Protein AF-A0AAE5QUF0-F1 (afdb_monomer)

Organism: Staphylococcus epidermidis (NCBI:txid1282)

Structure (mmCIF, N/CA/C/O backbone):
data_AF-A0AAE5QUF0-F1
#
_entry.id   AF-A0AAE5QUF0-F1
#
loop_
_atom_site.group_PDB
_atom_site.id
_atom_site.type_symbol
_atom_site.label_atom_id
_atom_site.label_alt_id
_atom_site.label_comp_id
_atom_site.label_asym_id
_atom_site.label_entity_id
_atom_site.label_seq_id
_atom_site.pdbx_PDB_ins_code
_atom_site.Cartn_x
_atom_site.Cartn_y
_atom_site.Cartn_z
_atom_site.occupancy
_atom_site.B_iso_or_equiv
_atom_site.auth_seq_id
_atom_site.auth_comp_id
_atom_site.auth_asym_id
_atom_site.auth_atom_id
_atom_site.pdbx_PDB_model_num
ATOM 1 N N . MET A 1 1 ? 39.785 -29.778 -25.910 1.00 54.22 1 MET A N 1
ATOM 2 C CA . MET A 1 1 ? 39.916 -29.155 -24.568 1.00 54.22 1 MET A CA 1
ATOM 3 C C . MET A 1 1 ? 40.264 -30.243 -23.565 1.00 54.22 1 MET A C 1
ATOM 5 O O . MET A 1 1 ? 39.562 -31.240 -23.523 1.00 54.22 1 MET A O 1
ATOM 9 N N . LYS A 1 2 ? 41.392 -30.119 -22.853 1.00 51.53 2 LYS A N 1
ATOM 10 C CA . LYS A 1 2 ? 41.956 -31.208 -22.032 1.00 51.53 2 LYS A CA 1
ATOM 11 C C . LYS A 1 2 ? 41.036 -31.541 -20.835 1.00 51.53 2 LYS A C 1
ATOM 13 O O . LYS A 1 2 ? 40.589 -30.598 -20.178 1.00 51.53 2 LYS A O 1
ATOM 18 N N . PRO A 1 3 ? 40.807 -32.832 -20.515 1.00 58.53 3 PRO A N 1
ATOM 19 C CA . PRO A 1 3 ? 39.867 -33.284 -19.473 1.00 58.53 3 PRO A CA 1
ATOM 20 C C . PRO A 1 3 ? 40.170 -32.704 -18.081 1.00 58.53 3 PRO A C 1
ATOM 22 O O . PRO A 1 3 ? 39.267 -32.499 -17.276 1.00 58.53 3 PRO A O 1
ATOM 25 N N . PHE A 1 4 ? 41.424 -32.316 -17.838 1.00 55.69 4 PHE A N 1
ATOM 26 C CA . PHE A 1 4 ? 41.866 -31.650 -16.612 1.00 55.69 4 PHE A CA 1
ATOM 27 C C . PHE A 1 4 ? 41.172 -30.309 -16.316 1.00 55.69 4 PHE A C 1
ATOM 29 O O . PHE A 1 4 ? 40.934 -30.006 -15.151 1.00 55.69 4 PHE A O 1
ATOM 36 N N . LYS A 1 5 ? 40.800 -29.510 -17.330 1.00 53.28 5 LYS A N 1
ATOM 37 C CA . LYS A 1 5 ? 40.071 -28.246 -17.090 1.00 53.28 5 LYS A CA 1
ATOM 38 C C . LYS A 1 5 ? 38.636 -28.490 -16.616 1.00 53.28 5 LYS A C 1
ATOM 40 O O . LYS A 1 5 ? 38.121 -27.700 -15.836 1.00 53.28 5 LYS A O 1
ATOM 45 N N . LEU A 1 6 ? 38.011 -29.580 -17.063 1.00 57.19 6 LEU A N 1
ATOM 46 C CA . LEU A 1 6 ? 36.638 -29.919 -16.692 1.00 57.19 6 LEU A CA 1
ATOM 47 C C . LEU A 1 6 ? 36.567 -30.430 -15.247 1.00 57.19 6 LEU A C 1
ATOM 49 O O . LEU A 1 6 ? 35.703 -29.995 -14.495 1.00 57.19 6 LEU A O 1
ATOM 53 N N . ILE A 1 7 ? 37.542 -31.256 -14.847 1.00 68.50 7 ILE A N 1
ATOM 54 C CA . ILE A 1 7 ? 37.673 -31.775 -13.476 1.00 68.50 7 ILE A CA 1
ATOM 55 C C . ILE A 1 7 ? 37.927 -30.637 -12.475 1.00 68.50 7 ILE A C 1
ATOM 57 O O . ILE A 1 7 ? 37.362 -30.626 -11.383 1.00 68.50 7 ILE A O 1
ATOM 61 N N . PHE A 1 8 ? 38.731 -29.641 -12.857 1.00 68.38 8 PHE A N 1
ATOM 62 C CA . PHE A 1 8 ? 39.012 -28.490 -11.998 1.00 68.38 8 PHE A CA 1
ATOM 63 C C . PHE A 1 8 ? 37.778 -27.592 -11.802 1.00 68.38 8 PHE A C 1
ATOM 65 O O . PHE A 1 8 ? 37.503 -27.156 -10.688 1.00 68.38 8 PHE A O 1
ATOM 72 N N . ILE A 1 9 ? 36.987 -27.370 -12.859 1.00 68.00 9 ILE A N 1
ATOM 73 C CA . ILE A 1 9 ? 35.736 -26.597 -12.781 1.00 68.00 9 ILE A CA 1
ATOM 74 C C . ILE A 1 9 ? 34.682 -27.343 -11.951 1.00 68.00 9 ILE A C 1
ATOM 76 O O . ILE A 1 9 ? 34.004 -26.721 -11.135 1.00 68.00 9 ILE A O 1
ATOM 80 N N . SER A 1 10 ? 34.567 -28.669 -12.098 1.00 65.81 10 SER A N 1
ATOM 81 C CA . SER A 1 10 ? 33.643 -29.466 -11.283 1.00 65.81 10 SER A CA 1
ATOM 82 C C . SER A 1 10 ? 34.054 -29.505 -9.812 1.00 65.81 10 SER A C 1
ATOM 84 O O . SER A 1 10 ? 33.197 -29.385 -8.944 1.00 65.81 10 SER A O 1
ATOM 86 N N . ALA A 1 11 ? 35.354 -29.603 -9.514 1.00 67.69 11 ALA A N 1
ATOM 87 C CA . ALA A 1 11 ? 35.854 -29.571 -8.140 1.00 67.69 11 ALA A CA 1
ATOM 88 C C . ALA A 1 11 ? 35.638 -28.197 -7.483 1.00 67.69 11 ALA A C 1
ATOM 90 O O . ALA A 1 11 ? 35.260 -28.134 -6.317 1.00 67.69 11 ALA A O 1
ATOM 91 N N . LEU A 1 12 ? 35.797 -27.103 -8.239 1.00 66.06 12 LEU A N 1
ATOM 92 C CA . LEU A 1 12 ? 35.519 -25.747 -7.761 1.00 66.06 12 LEU A CA 1
ATOM 93 C C . LEU A 1 12 ? 34.017 -25.524 -7.509 1.00 66.06 12 LEU A C 1
ATOM 95 O O . LEU A 1 12 ? 33.652 -24.963 -6.483 1.00 66.06 12 LEU A O 1
ATOM 99 N N . MET A 1 13 ? 33.143 -26.018 -8.394 1.00 59.47 13 MET A N 1
ATOM 100 C CA . MET A 1 13 ? 31.684 -26.017 -8.197 1.00 59.47 13 MET A CA 1
ATOM 101 C C . MET A 1 13 ? 31.269 -26.816 -6.957 1.00 59.47 13 MET A C 1
ATOM 103 O O . MET A 1 13 ? 30.450 -26.342 -6.175 1.0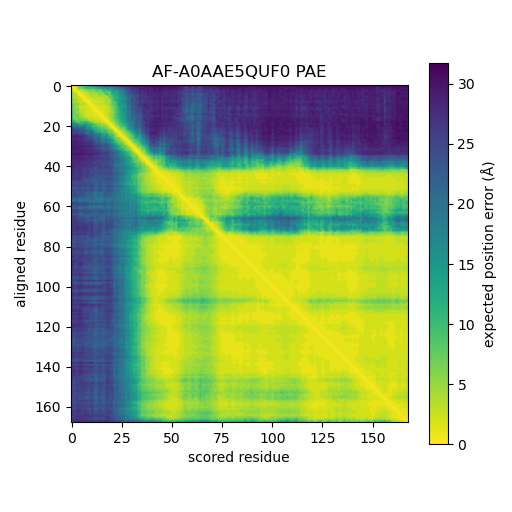0 59.47 13 MET A O 1
ATOM 107 N N . ILE A 1 14 ? 31.849 -28.001 -6.748 1.00 65.75 14 ILE A N 1
ATOM 108 C CA . ILE A 1 14 ? 31.565 -28.841 -5.576 1.00 65.75 14 ILE A CA 1
ATOM 109 C C . ILE A 1 14 ? 32.066 -28.165 -4.296 1.00 65.75 14 ILE A C 1
ATOM 111 O O . ILE A 1 14 ? 31.331 -28.136 -3.319 1.00 65.75 14 ILE A O 1
ATOM 115 N N . LEU A 1 15 ? 33.248 -27.540 -4.312 1.00 58.06 15 LEU A N 1
ATOM 116 C CA . LEU A 1 15 ? 33.778 -26.790 -3.168 1.00 58.06 15 LEU A CA 1
ATOM 117 C C . LEU A 1 15 ? 32.901 -25.575 -2.808 1.00 58.06 15 LEU A C 1
ATOM 119 O O . LEU A 1 15 ? 32.721 -25.272 -1.629 1.00 58.06 15 LEU A O 1
ATOM 123 N N . ILE A 1 16 ? 32.324 -24.900 -3.810 1.00 58.62 16 ILE A N 1
ATOM 124 C CA . ILE A 1 16 ? 31.334 -23.831 -3.605 1.00 58.62 16 ILE A CA 1
ATOM 125 C C . ILE A 1 16 ? 30.032 -24.412 -3.034 1.00 58.62 16 ILE A C 1
ATOM 127 O O . ILE A 1 16 ? 29.457 -23.813 -2.135 1.00 58.62 16 ILE A O 1
ATOM 131 N N . MET A 1 17 ? 29.586 -25.585 -3.493 1.00 54.59 17 MET A N 1
ATOM 132 C CA . MET A 1 17 ? 28.375 -26.249 -2.989 1.00 54.59 17 MET A CA 1
ATOM 133 C C . MET A 1 17 ? 28.533 -26.799 -1.563 1.00 54.59 17 MET A C 1
ATOM 135 O O . MET A 1 17 ? 27.569 -26.777 -0.806 1.00 54.59 17 MET A O 1
ATOM 139 N N . THR A 1 18 ? 29.724 -27.261 -1.165 1.00 53.81 18 THR A N 1
ATOM 140 C CA . THR A 1 18 ? 29.976 -27.781 0.193 1.00 53.81 18 THR A CA 1
ATOM 141 C C . THR A 1 18 ? 30.258 -26.681 1.214 1.00 53.81 18 THR A C 1
ATOM 143 O O . THR A 1 18 ? 29.996 -26.880 2.396 1.00 53.81 18 THR A O 1
ATOM 146 N N . ASN A 1 19 ? 30.769 -25.523 0.775 1.00 48.28 19 ASN A N 1
ATOM 147 C CA . ASN A 1 19 ? 30.988 -24.347 1.630 1.00 48.28 19 ASN A CA 1
ATOM 148 C C . ASN A 1 19 ? 29.860 -23.309 1.543 1.00 48.28 19 ASN A C 1
ATOM 150 O O . ASN A 1 19 ? 29.877 -22.323 2.281 1.00 48.28 19 ASN A O 1
ATOM 154 N N . ALA A 1 20 ? 28.866 -23.520 0.678 1.00 49.22 20 ALA A N 1
ATOM 155 C CA . ALA A 1 20 ? 27.598 -22.818 0.750 1.00 49.22 20 ALA A CA 1
ATOM 156 C C . ALA A 1 20 ? 26.830 -23.359 1.958 1.00 49.22 20 ALA A C 1
ATOM 158 O O . ALA A 1 20 ? 25.975 -24.237 1.847 1.00 49.22 20 ALA A O 1
ATOM 159 N N . THR A 1 21 ? 27.131 -22.821 3.139 1.00 48.44 21 THR A N 1
ATOM 160 C CA . THR A 1 21 ? 26.154 -22.828 4.223 1.00 48.44 21 THR A CA 1
ATOM 161 C C . THR A 1 21 ? 24.830 -22.328 3.640 1.00 48.44 21 THR A C 1
ATOM 163 O O . THR A 1 21 ? 24.827 -21.340 2.898 1.00 48.44 21 THR A O 1
ATOM 166 N N . PRO A 1 22 ? 23.701 -23.013 3.885 1.00 43.28 22 PRO A N 1
ATOM 167 C CA . PRO A 1 22 ? 22.428 -22.569 3.352 1.00 43.28 22 PRO A CA 1
ATOM 168 C C . PRO A 1 22 ? 22.191 -21.127 3.816 1.00 43.28 22 PRO A C 1
ATOM 170 O O . PRO A 1 22 ? 22.022 -20.841 5.002 1.00 43.28 22 PRO A O 1
ATOM 173 N N . ILE A 1 23 ? 22.195 -20.202 2.849 1.00 45.41 23 ILE A N 1
ATOM 174 C CA . ILE A 1 23 ? 22.002 -18.752 3.032 1.00 45.41 23 ILE A CA 1
ATOM 175 C C . ILE A 1 23 ? 20.607 -18.448 3.626 1.00 45.41 23 ILE A C 1
ATOM 177 O O . ILE A 1 23 ? 20.299 -17.309 3.967 1.00 45.41 23 ILE A O 1
ATOM 181 N N . SER A 1 24 ? 19.780 -19.471 3.870 1.00 41.97 24 SER A N 1
ATOM 182 C CA . SER A 1 24 ? 18.543 -19.384 4.647 1.00 41.97 24 SER A CA 1
ATOM 183 C C . SER A 1 24 ? 18.732 -18.907 6.095 1.00 41.97 24 SER A C 1
ATOM 185 O O . SER A 1 24 ? 17.736 -18.613 6.747 1.00 41.97 24 SER A O 1
ATOM 187 N N . HIS A 1 25 ? 19.966 -18.793 6.604 1.00 37.50 25 HIS A N 1
ATOM 188 C CA . HIS A 1 25 ? 20.236 -18.332 7.973 1.00 37.50 25 HIS A CA 1
ATOM 189 C C . HIS A 1 25 ? 20.892 -16.948 8.106 1.00 37.50 25 HIS A C 1
ATOM 191 O O . HIS A 1 25 ? 21.081 -16.490 9.230 1.00 37.50 25 HIS A O 1
ATOM 197 N N . LEU A 1 26 ? 21.198 -16.237 7.012 1.00 36.97 26 LEU A N 1
ATOM 198 C CA . LEU A 1 26 ? 21.957 -14.977 7.104 1.00 36.97 26 LEU A CA 1
ATOM 199 C C . LEU A 1 26 ? 21.131 -13.707 7.361 1.00 36.97 26 LEU A C 1
ATOM 201 O O . LEU A 1 26 ? 21.724 -12.651 7.528 1.00 36.97 26 LEU A O 1
ATOM 205 N N . ASN A 1 27 ? 19.802 -13.779 7.468 1.00 44.72 27 ASN A N 1
ATOM 206 C CA . ASN A 1 27 ? 18.982 -12.652 7.930 1.00 44.72 27 ASN A CA 1
ATOM 207 C C . ASN A 1 27 ? 17.676 -13.140 8.570 1.00 44.72 27 ASN A C 1
ATOM 209 O O . ASN A 1 27 ? 16.654 -13.181 7.898 1.00 44.72 27 ASN A O 1
ATOM 213 N N . ALA A 1 28 ? 17.710 -13.512 9.855 1.00 40.41 28 ALA A N 1
ATOM 214 C CA . ALA A 1 28 ? 16.573 -13.383 10.785 1.00 40.41 28 ALA A CA 1
ATOM 215 C C . ALA A 1 28 ? 16.918 -13.868 12.211 1.00 40.41 28 ALA A C 1
ATOM 217 O O . ALA A 1 28 ? 16.110 -14.540 12.847 1.00 40.41 28 ALA A O 1
ATOM 218 N N . GLN A 1 29 ? 18.073 -13.496 12.771 1.00 36.56 29 GLN A N 1
ATOM 219 C CA . GLN A 1 29 ? 18.205 -13.445 14.235 1.00 36.56 29 GLN A CA 1
ATOM 220 C C . GLN A 1 29 ? 17.784 -12.056 14.733 1.00 36.56 29 GLN A C 1
ATOM 222 O O . GLN A 1 29 ? 18.549 -11.305 15.323 1.00 36.56 29 GLN A O 1
ATOM 227 N N . ALA A 1 30 ? 16.524 -11.703 14.476 1.00 41.34 30 ALA A N 1
ATOM 228 C CA . ALA A 1 30 ? 15.816 -10.797 15.366 1.00 41.34 30 ALA A CA 1
ATOM 229 C C . ALA A 1 30 ? 15.319 -11.660 16.534 1.00 41.34 30 ALA A C 1
ATOM 231 O O . ALA A 1 30 ? 14.528 -12.579 16.303 1.00 41.34 30 ALA A O 1
ATOM 232 N N . ASN A 1 31 ? 15.841 -11.406 17.743 1.00 41.22 31 ASN A N 1
ATOM 233 C CA . ASN A 1 31 ? 15.491 -12.092 18.995 1.00 41.22 31 ASN A CA 1
ATOM 234 C C . ASN A 1 31 ? 14.011 -12.502 19.022 1.00 41.22 31 ASN A C 1
ATOM 236 O O . ASN A 1 31 ? 13.137 -11.649 18.864 1.00 41.22 31 ASN A O 1
ATOM 240 N N . GLU A 1 32 ? 13.720 -13.788 19.238 1.00 49.75 32 GLU A N 1
ATOM 241 C CA . GLU A 1 32 ? 12.342 -14.299 19.252 1.00 49.75 32 GLU A CA 1
ATOM 242 C C . GLU A 1 32 ? 11.455 -13.620 20.305 1.00 49.75 32 GLU A C 1
ATOM 244 O O . GLU A 1 32 ? 10.259 -13.448 20.076 1.00 49.75 32 GLU A O 1
ATOM 249 N N . GLU A 1 33 ? 12.033 -13.118 21.399 1.00 43.28 33 GLU A N 1
ATOM 250 C CA . GLU A 1 33 ? 11.313 -12.317 22.398 1.00 43.28 33 GLU A CA 1
ATOM 251 C C . GLU A 1 33 ? 10.828 -10.953 21.867 1.00 43.28 33 GLU A C 1
ATOM 253 O O . GLU A 1 33 ? 9.814 -10.436 22.336 1.00 43.28 33 GLU A O 1
ATOM 258 N N . ASN A 1 34 ? 11.467 -10.397 20.829 1.00 47.16 34 ASN A N 1
ATOM 259 C CA . ASN A 1 34 ? 11.052 -9.155 20.160 1.00 47.16 34 ASN A CA 1
ATOM 260 C C . ASN A 1 34 ? 10.018 -9.375 19.033 1.00 47.16 34 ASN A C 1
ATOM 262 O O . ASN A 1 34 ? 9.596 -8.409 18.399 1.00 47.16 34 ASN A O 1
ATOM 266 N N . LYS A 1 35 ? 9.575 -10.617 18.770 1.00 50.31 35 LYS A N 1
ATOM 267 C CA . LYS A 1 35 ? 8.606 -10.931 17.694 1.00 50.31 35 LYS A CA 1
ATOM 268 C C . LYS A 1 35 ? 7.135 -10.759 18.082 1.00 50.31 35 LYS A C 1
ATOM 270 O O . LYS A 1 35 ? 6.262 -10.919 17.229 1.00 50.31 35 LYS A O 1
ATOM 275 N N . LYS A 1 36 ? 6.810 -10.427 19.336 1.00 48.38 36 LYS A N 1
ATOM 276 C CA . LYS A 1 36 ? 5.438 -10.016 19.669 1.00 48.38 36 LYS A CA 1
ATOM 277 C C . LYS A 1 36 ? 5.264 -8.546 19.312 1.00 48.38 36 LYS A C 1
ATOM 279 O O . LYS A 1 36 ? 5.803 -7.674 19.988 1.00 48.38 36 LYS A O 1
ATOM 284 N N . LEU A 1 37 ? 4.473 -8.280 18.270 1.00 57.12 37 LEU A N 1
ATOM 285 C CA . LEU A 1 37 ? 3.937 -6.947 17.995 1.00 57.12 37 LEU A CA 1
ATOM 286 C C . LEU A 1 37 ? 3.348 -6.387 19.295 1.00 57.12 37 LEU A C 1
ATOM 288 O O . LEU A 1 37 ? 2.369 -6.925 19.820 1.00 57.12 37 LEU A O 1
ATOM 292 N N . LYS A 1 38 ? 3.966 -5.325 19.826 1.00 61.91 38 LYS A N 1
ATOM 293 C CA . LYS A 1 38 ? 3.394 -4.545 20.924 1.00 61.91 38 LYS A CA 1
ATOM 294 C C . LYS A 1 38 ? 2.114 -3.920 20.386 1.00 61.91 38 LYS A C 1
ATOM 296 O O . LYS A 1 38 ? 2.164 -2.956 19.629 1.00 61.91 38 LYS A O 1
ATOM 301 N N . TYR A 1 39 ? 0.978 -4.526 20.707 1.00 66.12 39 TYR A N 1
ATOM 302 C CA . TYR A 1 39 ? -0.324 -4.005 20.329 1.00 66.12 39 TYR A CA 1
ATOM 303 C C . TYR A 1 39 ? -0.973 -3.391 21.560 1.00 66.12 39 TYR A C 1
ATOM 305 O O . 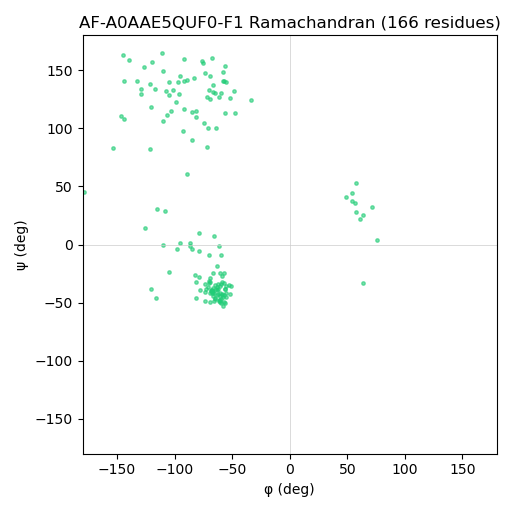TYR A 1 39 ? -1.080 -4.023 22.613 1.00 66.12 39 TYR A O 1
ATOM 313 N N . GLU A 1 40 ? -1.437 -2.159 21.422 1.00 74.31 40 GLU A N 1
ATOM 314 C CA . GLU A 1 40 ? -2.302 -1.564 22.426 1.00 74.31 40 GLU A CA 1
ATOM 315 C C . GLU A 1 40 ? -3.752 -1.885 22.085 1.00 74.31 40 GLU A C 1
ATOM 317 O O . GLU A 1 40 ? -4.165 -1.884 20.917 1.00 74.31 40 GLU A O 1
ATOM 322 N N . LYS A 1 41 ? -4.563 -2.163 23.110 1.00 76.38 41 LYS A N 1
ATOM 323 C CA . LYS A 1 41 ? -6.017 -2.123 22.928 1.00 76.38 41 LYS A CA 1
ATOM 324 C C . LYS A 1 41 ? -6.362 -0.715 22.437 1.00 76.38 41 LYS A C 1
ATOM 326 O O . LYS A 1 41 ? -5.793 0.243 22.937 1.00 76.38 41 LYS A O 1
ATOM 331 N N . ASN A 1 42 ? -7.302 -0.604 21.495 1.00 87.44 42 ASN A N 1
ATOM 332 C CA . ASN A 1 42 ? -7.714 0.677 20.904 1.00 87.44 42 ASN A CA 1
ATOM 333 C C . ASN A 1 42 ? -6.688 1.339 19.953 1.00 87.44 42 ASN A C 1
ATOM 335 O O . ASN A 1 42 ? -6.644 2.560 19.841 1.00 87.44 42 ASN A O 1
ATOM 339 N N . SER A 1 43 ? -5.893 0.543 19.236 1.00 90.94 43 SER A N 1
ATOM 340 C CA . SER A 1 43 ? -4.926 1.031 18.243 1.00 90.94 43 SER A CA 1
ATOM 341 C C . SER A 1 43 ? -5.318 0.673 16.804 1.00 90.94 43 SER A C 1
ATOM 343 O O . SER A 1 43 ? -6.170 -0.189 16.559 1.00 90.94 43 SER A O 1
ATOM 345 N N . ALA A 1 44 ? -4.671 1.339 15.848 1.00 94.25 44 ALA A N 1
ATOM 346 C CA . ALA A 1 44 ? -4.676 0.966 14.441 1.00 94.25 44 ALA A CA 1
ATOM 347 C C . ALA A 1 44 ? -3.245 0.725 13.960 1.00 94.25 44 ALA A C 1
ATOM 349 O O . ALA A 1 44 ? -2.336 1.486 14.288 1.00 94.25 44 ALA A O 1
ATOM 350 N N . LEU A 1 45 ? -3.061 -0.323 13.159 1.00 95.31 45 LEU A N 1
ATOM 351 C CA . LEU A 1 45 ? -1.796 -0.617 12.500 1.00 95.31 45 LEU A CA 1
ATOM 352 C C . LEU A 1 45 ? -1.715 0.185 11.197 1.00 95.31 45 LEU A C 1
ATOM 354 O O . LEU A 1 45 ? -2.494 -0.052 10.274 1.00 95.31 45 LEU A O 1
ATOM 358 N N . ALA A 1 46 ? -0.779 1.127 11.120 1.00 95.88 46 ALA A N 1
ATOM 359 C CA . ALA A 1 46 ? -0.463 1.832 9.884 1.00 95.88 46 ALA A CA 1
ATOM 360 C C . ALA A 1 46 ? 0.672 1.097 9.158 1.00 95.88 46 ALA A C 1
ATOM 362 O O . ALA A 1 46 ? 1.776 0.992 9.690 1.00 95.88 46 ALA A O 1
ATOM 363 N N . LEU A 1 47 ? 0.393 0.573 7.965 1.00 96.88 47 LEU A N 1
ATOM 364 C CA . LEU A 1 47 ? 1.376 -0.094 7.113 1.00 96.88 47 LEU A CA 1
ATOM 365 C C . LEU A 1 47 ? 1.722 0.824 5.949 1.00 96.88 47 LEU A C 1
ATOM 367 O O . LEU A 1 47 ? 0.875 1.086 5.095 1.00 96.88 47 LEU A O 1
ATOM 371 N N . ASN A 1 48 ? 2.956 1.314 5.956 1.00 97.06 48 ASN A N 1
ATOM 372 C CA . ASN A 1 48 ? 3.511 2.142 4.899 1.00 97.06 48 ASN A CA 1
ATOM 373 C C . ASN A 1 48 ? 4.418 1.293 3.999 1.00 97.06 48 ASN A C 1
ATOM 375 O O . ASN A 1 48 ? 5.247 0.521 4.486 1.00 97.06 48 ASN A O 1
ATOM 379 N N . TYR A 1 49 ? 4.236 1.437 2.692 1.00 96.81 49 TYR A N 1
ATOM 380 C CA . TYR A 1 49 ? 5.011 0.759 1.659 1.00 96.81 49 TYR A CA 1
ATOM 381 C C . TYR A 1 49 ? 5.580 1.792 0.686 1.00 96.81 49 TYR A C 1
ATOM 383 O O . TYR A 1 49 ? 4.984 2.840 0.482 1.00 96.81 49 TYR A O 1
ATOM 391 N N . HIS A 1 50 ? 6.708 1.488 0.049 1.00 94.88 50 HIS A N 1
ATOM 392 C CA . HIS A 1 50 ? 7.286 2.357 -0.988 1.00 94.88 50 HIS A CA 1
ATOM 393 C C . HIS A 1 50 ? 7.299 1.658 -2.353 1.00 94.88 50 HIS A C 1
ATOM 395 O O . HIS A 1 50 ? 6.865 2.220 -3.353 1.00 94.88 50 HIS A O 1
ATOM 401 N N . ARG A 1 51 ? 7.743 0.392 -2.410 1.00 94.44 51 ARG A N 1
ATOM 402 C CA . ARG A 1 51 ? 7.774 -0.404 -3.649 1.00 94.44 51 ARG A CA 1
ATOM 403 C C . ARG A 1 51 ? 7.185 -1.794 -3.445 1.00 94.44 51 ARG A C 1
ATOM 405 O O . ARG A 1 51 ? 7.456 -2.449 -2.436 1.00 94.44 51 ARG A O 1
ATOM 412 N N . VAL A 1 52 ? 6.442 -2.267 -4.444 1.00 95.75 52 VAL A N 1
ATOM 413 C CA . VAL A 1 52 ? 5.917 -3.641 -4.502 1.00 95.75 52 VAL A CA 1
ATOM 414 C C . VAL A 1 52 ? 6.453 -4.296 -5.766 1.00 95.75 52 VAL A C 1
ATOM 416 O O . VAL A 1 52 ? 5.818 -4.280 -6.812 1.00 95.75 52 VAL A O 1
ATOM 419 N N . ARG A 1 53 ? 7.682 -4.805 -5.701 1.00 93.06 53 ARG A N 1
ATOM 420 C CA . ARG A 1 53 ? 8.421 -5.322 -6.859 1.00 93.06 53 ARG A CA 1
ATOM 421 C C . ARG A 1 53 ? 7.857 -6.667 -7.303 1.00 93.06 53 ARG A C 1
ATOM 423 O O . ARG A 1 53 ? 7.440 -7.472 -6.481 1.00 93.06 53 ARG A O 1
ATOM 430 N N . LYS A 1 54 ? 7.898 -6.962 -8.598 1.00 93.06 54 LYS A N 1
ATOM 431 C CA . LYS A 1 54 ? 7.622 -8.323 -9.064 1.00 93.06 54 LYS A CA 1
ATOM 432 C C . LYS A 1 54 ? 8.713 -9.255 -8.538 1.00 93.06 54 LYS A C 1
ATOM 434 O O . LYS A 1 54 ? 9.891 -8.931 -8.683 1.00 93.06 54 LYS A O 1
ATOM 439 N N . LYS A 1 55 ? 8.336 -10.384 -7.935 1.00 87.88 55 LYS A N 1
ATOM 440 C CA . LYS A 1 55 ? 9.314 -11.379 -7.491 1.00 87.88 55 LYS A CA 1
ATOM 441 C C . LYS A 1 55 ? 10.108 -11.912 -8.679 1.00 87.88 55 LYS A C 1
ATOM 443 O O . LYS A 1 55 ? 9.530 -12.413 -9.645 1.00 87.88 55 LYS A O 1
ATOM 448 N N . ASP A 1 56 ? 11.424 -11.843 -8.567 1.00 87.44 56 ASP A N 1
ATOM 449 C CA . ASP A 1 56 ? 12.355 -12.341 -9.568 1.00 87.44 56 ASP A CA 1
ATOM 450 C C . ASP A 1 56 ? 13.600 -12.855 -8.834 1.00 87.44 56 ASP A C 1
ATOM 452 O O . ASP A 1 56 ? 14.354 -12.049 -8.288 1.00 87.44 56 ASP A O 1
ATOM 456 N N . PRO A 1 57 ? 13.834 -14.181 -8.808 1.00 82.69 57 PRO A N 1
ATOM 457 C CA . PRO A 1 57 ? 14.926 -14.774 -8.041 1.00 82.69 57 PRO A CA 1
ATOM 458 C C . PRO A 1 57 ? 16.312 -14.228 -8.392 1.00 82.69 57 PRO A C 1
ATOM 460 O O . PRO A 1 57 ? 17.170 -14.145 -7.514 1.00 82.69 57 PRO A O 1
ATOM 463 N N . LEU A 1 58 ? 16.544 -13.855 -9.656 1.00 82.81 58 LEU A N 1
ATOM 464 C CA . LEU A 1 58 ? 17.827 -13.304 -10.077 1.00 82.81 58 LEU A CA 1
ATOM 465 C C . LEU A 1 58 ? 17.972 -11.873 -9.563 1.00 82.81 58 LEU A C 1
ATOM 467 O O . LEU A 1 58 ? 18.979 -11.548 -8.939 1.00 82.81 58 LEU A O 1
ATOM 471 N N . ASN A 1 59 ? 16.952 -11.036 -9.764 1.00 78.06 59 ASN A N 1
ATOM 472 C CA . ASN A 1 59 ? 16.980 -9.654 -9.283 1.00 78.06 59 ASN A CA 1
ATOM 473 C C . ASN A 1 59 ? 17.003 -9.573 -7.754 1.00 78.06 59 ASN A C 1
ATOM 475 O O . ASN A 1 59 ? 17.679 -8.701 -7.219 1.00 78.06 59 ASN A O 1
ATOM 479 N N . ASP A 1 60 ? 16.331 -10.483 -7.049 1.00 78.88 60 ASP A N 1
ATOM 480 C CA . ASP A 1 60 ? 16.349 -10.554 -5.587 1.00 78.88 60 ASP A CA 1
ATOM 481 C C . ASP A 1 60 ? 17.732 -10.988 -5.068 1.00 78.88 60 ASP A C 1
ATOM 483 O O . ASP A 1 60 ? 18.243 -10.410 -4.108 1.00 78.88 60 ASP A O 1
ATOM 487 N N . PHE A 1 61 ? 18.398 -11.937 -5.740 1.0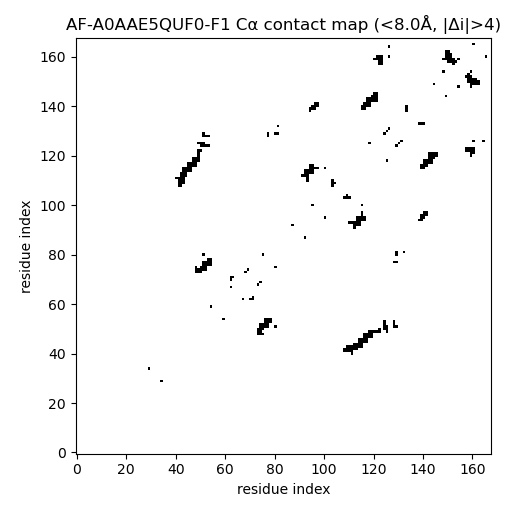0 80.62 61 PHE A N 1
ATOM 488 C CA . PHE A 1 61 ? 19.780 -12.309 -5.419 1.00 80.62 61 PHE A CA 1
ATOM 489 C C . PHE A 1 61 ? 20.762 -11.158 -5.680 1.00 80.62 61 PHE A C 1
ATOM 491 O O . PHE A 1 61 ? 21.584 -10.830 -4.823 1.00 80.62 61 PHE A O 1
ATOM 498 N N . ILE A 1 62 ? 20.649 -10.488 -6.830 1.00 77.69 62 ILE A N 1
ATOM 499 C CA . ILE A 1 62 ? 21.478 -9.319 -7.153 1.00 77.69 62 ILE A CA 1
ATOM 500 C C . ILE A 1 62 ? 21.196 -8.166 -6.183 1.00 77.69 62 ILE A C 1
ATOM 502 O O . ILE A 1 62 ? 22.131 -7.515 -5.730 1.00 77.69 62 ILE A O 1
ATOM 506 N N . SER A 1 63 ? 19.939 -7.962 -5.791 1.00 71.12 63 SER A N 1
ATOM 507 C CA . SER A 1 63 ? 19.516 -7.012 -4.757 1.00 71.12 63 SER A CA 1
ATOM 508 C C . SER A 1 63 ? 20.097 -7.337 -3.380 1.00 71.12 63 SER A C 1
ATOM 510 O O . SER A 1 63 ? 20.329 -6.430 -2.579 1.00 71.12 63 SER A O 1
ATOM 512 N N . LEU A 1 64 ? 20.276 -8.617 -3.055 1.00 74.06 64 LEU A N 1
ATOM 513 C CA . LEU A 1 64 ? 20.883 -9.039 -1.799 1.00 74.06 64 LEU A CA 1
ATOM 514 C C . LEU A 1 64 ? 22.384 -8.727 -1.792 1.00 74.06 64 LEU A C 1
ATOM 516 O O . LEU A 1 64 ? 22.924 -8.318 -0.761 1.00 74.06 64 LEU A O 1
ATOM 520 N N . LEU A 1 65 ? 23.042 -8.869 -2.941 1.00 78.31 65 LEU A N 1
ATOM 521 C CA . LEU A 1 65 ? 24.453 -8.528 -3.116 1.00 78.31 65 LEU A CA 1
ATOM 522 C C . LEU A 1 65 ? 24.682 -7.023 -3.292 1.00 78.31 65 LEU A C 1
ATOM 524 O O . LEU A 1 65 ? 25.733 -6.517 -2.899 1.00 78.31 65 LEU A O 1
ATOM 528 N N . SER A 1 66 ? 23.706 -6.280 -3.818 1.00 66.81 66 SER A N 1
ATOM 529 C CA . SER A 1 66 ? 23.801 -4.831 -3.925 1.00 66.81 66 SER A CA 1
ATOM 530 C C . SER A 1 66 ? 23.746 -4.218 -2.5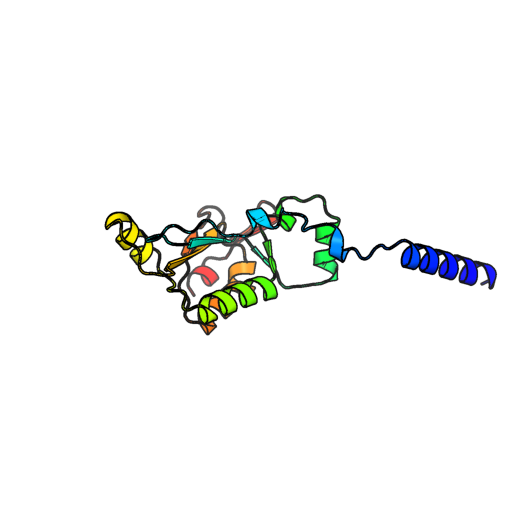22 1.00 66.81 66 SER A C 1
ATOM 532 O O . SER A 1 66 ? 22.837 -4.447 -1.724 1.00 66.81 66 SER A O 1
ATOM 534 N N . GLY A 1 67 ? 24.739 -3.402 -2.172 1.00 63.25 67 GLY A N 1
ATOM 535 C CA . GLY A 1 67 ? 24.762 -2.657 -0.905 1.00 63.25 67 GLY A CA 1
ATOM 536 C C . GLY A 1 67 ? 23.665 -1.586 -0.788 1.00 63.25 67 GLY A C 1
ATOM 537 O O . GLY A 1 67 ? 23.681 -0.792 0.148 1.00 63.25 67 GLY A O 1
ATOM 538 N N . SER A 1 68 ? 22.720 -1.523 -1.732 1.00 65.62 68 SER A N 1
ATOM 539 C CA . SER A 1 68 ? 21.662 -0.519 -1.789 1.00 65.62 68 SER A CA 1
ATOM 540 C C . SER A 1 68 ? 20.638 -0.743 -0.674 1.00 65.62 68 SER A C 1
ATOM 542 O O . SER A 1 68 ? 19.734 -1.574 -0.794 1.00 65.62 68 SER A O 1
ATOM 544 N N . LYS A 1 69 ? 20.766 0.044 0.397 1.00 61.62 69 LYS A N 1
ATOM 545 C CA . LYS A 1 69 ? 19.819 0.108 1.520 1.00 61.62 69 LYS A CA 1
ATOM 546 C C . LYS A 1 69 ? 18.374 0.323 1.050 1.00 61.62 69 LYS A C 1
ATOM 548 O O . LYS A 1 69 ? 17.466 -0.286 1.597 1.00 61.62 69 LYS A O 1
ATOM 553 N N . GLU A 1 70 ? 18.192 1.109 -0.009 1.00 61.75 70 GLU A N 1
ATOM 554 C CA . GLU A 1 70 ? 16.897 1.408 -0.630 1.00 61.75 70 GLU A CA 1
ATOM 555 C C . GLU A 1 70 ? 16.147 0.155 -1.110 1.00 61.75 70 GLU A C 1
ATOM 557 O O . GLU A 1 70 ? 15.009 -0.096 -0.718 1.00 61.75 70 GLU A O 1
ATOM 562 N N . ILE A 1 71 ? 16.809 -0.686 -1.912 1.00 64.06 71 ILE A N 1
ATOM 563 C CA . ILE A 1 71 ? 16.191 -1.896 -2.479 1.00 64.06 71 ILE A CA 1
ATOM 564 C C . ILE A 1 71 ? 15.919 -2.937 -1.386 1.00 64.06 71 ILE A C 1
ATOM 566 O O . ILE A 1 71 ? 14.935 -3.676 -1.471 1.00 64.06 71 ILE A O 1
ATOM 570 N N . LYS A 1 72 ? 16.771 -2.977 -0.354 1.00 65.81 72 LYS A N 1
ATOM 571 C CA . LYS A 1 72 ? 16.658 -3.922 0.763 1.00 65.81 72 LYS A CA 1
ATOM 572 C C . LYS A 1 72 ? 15.585 -3.535 1.777 1.00 65.81 72 LYS A C 1
ATOM 574 O O . LYS A 1 72 ? 14.894 -4.417 2.270 1.00 65.81 72 LYS A O 1
ATOM 579 N N . ASN A 1 73 ? 15.443 -2.247 2.089 1.00 74.75 73 ASN A N 1
ATOM 580 C CA . ASN A 1 73 ? 14.644 -1.810 3.237 1.00 74.75 73 ASN A CA 1
ATOM 581 C C . ASN A 1 73 ? 13.282 -1.218 2.862 1.00 74.75 73 ASN A C 1
ATOM 583 O O . ASN A 1 73 ? 12.378 -1.250 3.691 1.00 74.75 73 ASN A O 1
ATOM 587 N N . TYR A 1 74 ? 13.112 -0.702 1.640 1.00 83.31 74 TYR A N 1
ATOM 588 C CA . TYR A 1 74 ? 11.883 -0.014 1.214 1.00 83.31 74 TYR A CA 1
ATOM 589 C C . TYR A 1 74 ? 11.149 -0.756 0.099 1.00 83.31 74 TYR A C 1
ATOM 591 O O . TYR A 1 74 ? 10.517 -0.170 -0.779 1.00 83.31 74 TYR A O 1
ATOM 599 N N . SER A 1 75 ? 11.256 -2.079 0.074 1.00 88.56 75 SER A N 1
ATOM 600 C CA . SER A 1 75 ? 10.605 -2.888 -0.944 1.00 88.56 75 SER A CA 1
ATOM 601 C C . SER A 1 75 ? 10.108 -4.201 -0.383 1.00 88.56 75 SER A C 1
ATOM 603 O O . SER A 1 75 ? 10.806 -4.869 0.372 1.00 88.56 75 SER A O 1
ATOM 605 N N . VAL A 1 76 ? 8.934 -4.598 -0.852 1.00 93.31 76 VAL A N 1
ATOM 606 C CA . VAL A 1 76 ? 8.421 -5.961 -0.728 1.00 93.31 76 VAL A CA 1
ATOM 607 C C . VAL A 1 76 ? 8.197 -6.527 -2.121 1.00 93.31 76 VAL A C 1
ATOM 609 O O . VAL A 1 76 ? 8.023 -5.777 -3.085 1.00 93.31 76 VAL A O 1
ATOM 612 N N . THR A 1 77 ? 8.189 -7.845 -2.246 1.00 94.19 77 THR A N 1
ATOM 613 C CA . THR A 1 77 ? 7.723 -8.499 -3.467 1.00 94.19 77 THR A CA 1
ATOM 614 C C . THR A 1 77 ? 6.194 -8.487 -3.546 1.00 94.19 77 THR A C 1
ATOM 616 O O . THR A 1 77 ? 5.489 -8.403 -2.539 1.00 94.19 77 THR A O 1
ATOM 619 N N . ASP A 1 78 ? 5.657 -8.616 -4.751 1.00 95.44 78 ASP A N 1
ATOM 620 C CA . ASP A 1 78 ? 4.234 -8.790 -5.033 1.00 95.44 78 ASP A CA 1
ATOM 621 C C . ASP A 1 78 ? 3.639 -10.008 -4.309 1.00 95.44 78 ASP A C 1
ATOM 623 O O . ASP A 1 78 ? 2.525 -9.947 -3.779 1.00 95.44 78 ASP A O 1
ATOM 627 N N . GLN A 1 79 ? 4.400 -11.103 -4.219 1.00 95.25 79 GLN A N 1
ATOM 628 C CA . GLN A 1 79 ? 4.022 -12.294 -3.461 1.00 95.25 79 GLN A CA 1
ATOM 629 C C . GLN A 1 79 ? 3.961 -12.028 -1.954 1.00 95.25 79 GLN A C 1
ATOM 631 O O . GLN A 1 79 ? 3.001 -12.454 -1.307 1.00 95.25 79 GLN A O 1
ATOM 636 N N . GLU A 1 80 ? 4.943 -11.324 -1.391 1.00 95.69 80 GLU A N 1
ATOM 637 C CA . GLU A 1 80 ? 4.946 -10.952 0.029 1.00 95.69 80 GLU A CA 1
ATOM 638 C C . GLU A 1 80 ? 3.805 -9.994 0.348 1.00 95.69 80 GLU A C 1
ATOM 640 O O . GLU A 1 80 ? 3.046 -10.252 1.280 1.00 95.69 80 GLU A O 1
ATOM 645 N N . PHE A 1 81 ? 3.616 -8.949 -0.462 1.00 98.06 81 PHE A N 1
ATOM 646 C CA . PHE A 1 81 ? 2.510 -8.009 -0.306 1.00 98.06 81 PHE A CA 1
ATOM 647 C C . PHE A 1 81 ? 1.164 -8.739 -0.330 1.00 98.06 81 PHE A C 1
ATOM 649 O O . PHE A 1 81 ? 0.359 -8.614 0.592 1.00 98.06 81 PHE A O 1
ATOM 656 N N . LYS A 1 82 ? 0.935 -9.593 -1.335 1.00 98.31 82 LYS A N 1
ATOM 657 C CA . LYS A 1 82 ? -0.282 -10.409 -1.418 1.00 98.31 82 LYS A CA 1
ATOM 658 C C . LYS A 1 82 ? -0.456 -11.311 -0.195 1.00 98.31 82 LYS A C 1
ATOM 660 O O . LYS A 1 82 ? -1.571 -11.413 0.313 1.00 98.31 82 LYS A O 1
ATOM 665 N N . SER A 1 83 ? 0.615 -11.940 0.282 1.00 97.88 83 SER A N 1
ATOM 666 C CA . SER A 1 83 ? 0.572 -12.820 1.455 1.00 97.88 83 SER A CA 1
ATOM 667 C C . SER A 1 83 ? 0.228 -12.043 2.728 1.00 97.88 83 SER A C 1
ATOM 669 O O . SER A 1 83 ? -0.617 -12.488 3.501 1.00 97.88 83 SER A O 1
ATOM 671 N N . GLN A 1 84 ? 0.798 -10.849 2.913 1.00 98.12 84 GLN A N 1
ATOM 672 C CA . GLN A 1 84 ? 0.469 -9.947 4.022 1.00 98.12 84 GLN A CA 1
ATOM 673 C C . GLN A 1 84 ? -1.010 -9.542 3.988 1.00 98.12 84 GLN A C 1
ATOM 675 O O . GLN A 1 84 ? -1.709 -9.660 4.993 1.00 98.12 84 GLN A O 1
ATOM 680 N N . ILE A 1 85 ? -1.520 -9.139 2.820 1.00 98.31 85 ILE A N 1
ATOM 681 C CA . ILE A 1 85 ? -2.934 -8.791 2.631 1.00 98.31 85 ILE A CA 1
ATOM 682 C C . ILE A 1 85 ? -3.857 -9.970 2.959 1.00 98.31 85 ILE A C 1
ATOM 684 O O . ILE A 1 85 ? -4.850 -9.808 3.672 1.00 98.31 85 ILE A O 1
ATOM 688 N N . GLN A 1 86 ? -3.540 -11.163 2.452 1.00 97.94 86 GLN A N 1
ATOM 689 C CA . GLN A 1 86 ? -4.318 -12.373 2.716 1.00 97.94 86 GLN A CA 1
ATOM 690 C C . GLN A 1 86 ? -4.311 -12.734 4.200 1.00 97.94 86 GLN A C 1
ATOM 692 O O . GLN A 1 86 ? -5.366 -13.046 4.750 1.00 97.94 86 GLN A O 1
ATOM 697 N N . TRP A 1 87 ? -3.152 -12.637 4.854 1.00 97.81 87 TRP A N 1
ATOM 698 C CA . TRP A 1 87 ? -3.021 -12.893 6.282 1.00 97.81 87 TRP A CA 1
ATOM 699 C C . TRP A 1 87 ? -3.873 -11.922 7.102 1.00 97.81 87 TRP A C 1
ATOM 701 O O . TRP A 1 87 ? -4.654 -12.359 7.942 1.00 97.81 87 TRP A O 1
ATOM 711 N N . LEU A 1 88 ? -3.809 -10.619 6.808 1.00 96.69 88 LEU A N 1
ATOM 712 C CA . LEU A 1 88 ? -4.625 -9.607 7.484 1.00 96.69 88 LEU A CA 1
ATOM 713 C C . LEU A 1 88 ? -6.126 -9.884 7.312 1.00 96.69 88 LEU A C 1
ATOM 715 O O . LEU A 1 88 ? -6.875 -9.833 8.287 1.00 96.69 88 LEU A O 1
ATOM 719 N N . LYS A 1 89 ? -6.573 -10.242 6.100 1.00 95.50 89 LYS A N 1
ATOM 720 C CA . LYS A 1 89 ? -7.976 -10.617 5.857 1.00 95.50 89 LYS A CA 1
ATOM 721 C C . LYS A 1 89 ? -8.397 -11.867 6.622 1.00 95.50 89 LYS A C 1
ATOM 723 O O . LYS A 1 89 ? -9.480 -11.867 7.196 1.00 95.50 89 LYS A O 1
ATOM 728 N N . ALA A 1 90 ? -7.560 -12.902 6.641 1.00 96.44 90 ALA A N 1
ATOM 729 C CA . ALA A 1 90 ? -7.834 -14.144 7.365 1.00 96.44 90 ALA A CA 1
ATOM 730 C C . ALA A 1 90 ? -7.946 -13.938 8.887 1.00 96.44 90 ALA A C 1
ATOM 732 O O . ALA A 1 90 ? -8.524 -14.771 9.574 1.00 96.44 90 ALA A O 1
ATOM 733 N N . HIS A 1 91 ? -7.423 -12.821 9.401 1.00 95.12 91 HIS A N 1
ATOM 734 C CA . HIS A 1 91 ? -7.494 -12.433 10.808 1.00 95.12 91 HIS A CA 1
ATOM 735 C C . HIS A 1 91 ? -8.451 -11.250 11.040 1.00 95.12 91 HIS A C 1
ATOM 737 O O . HIS A 1 91 ? -8.268 -10.480 11.982 1.00 95.12 91 HIS A O 1
ATOM 743 N N . ASP A 1 92 ? -9.484 -11.092 10.209 1.00 95.06 92 ASP A N 1
ATOM 744 C CA . ASP A 1 92 ? -10.551 -10.086 10.339 1.00 95.06 92 ASP A CA 1
ATOM 745 C C . ASP A 1 92 ? -10.048 -8.636 10.463 1.00 95.06 92 ASP A C 1
ATOM 747 O O . ASP A 1 92 ? -10.589 -7.833 11.231 1.00 95.06 92 ASP A O 1
ATOM 751 N N . ALA A 1 93 ? -8.981 -8.285 9.738 1.00 96.38 93 ALA A N 1
ATOM 752 C CA . ALA A 1 93 ? -8.520 -6.905 9.682 1.00 96.38 93 ALA A CA 1
ATOM 753 C C . ALA A 1 93 ? -9.615 -5.982 9.129 1.00 96.38 93 ALA A C 1
ATOM 755 O O . ALA A 1 93 ? -10.190 -6.219 8.062 1.00 96.38 93 ALA A O 1
ATOM 756 N N . LYS A 1 94 ? -9.860 -4.878 9.839 1.00 96.81 94 LYS A N 1
ATOM 757 C CA . LYS A 1 94 ? -10.722 -3.796 9.375 1.00 96.81 94 LYS A CA 1
ATOM 758 C C . LYS A 1 94 ? -9.872 -2.755 8.659 1.00 96.81 94 LYS A C 1
ATOM 760 O O . LYS A 1 94 ? -9.263 -1.900 9.300 1.00 96.81 94 LYS A O 1
ATOM 765 N N . PHE A 1 95 ? -9.841 -2.829 7.334 1.00 98.31 95 PHE A N 1
ATOM 766 C CA . PHE A 1 95 ? -9.130 -1.858 6.509 1.00 98.31 95 PHE A CA 1
ATOM 767 C C . PHE A 1 95 ? -9.867 -0.520 6.498 1.00 98.31 95 PHE A C 1
ATOM 769 O O . PHE A 1 95 ? -11.065 -0.469 6.227 1.00 98.31 95 PHE A O 1
ATOM 776 N N . LEU A 1 96 ? -9.145 0.547 6.817 1.00 98.44 96 LEU A N 1
ATOM 777 C CA . LEU A 1 96 ? -9.674 1.897 6.936 1.00 98.44 96 LEU A CA 1
ATOM 778 C C . LEU A 1 96 ? -9.270 2.742 5.731 1.00 98.44 96 LEU A C 1
ATOM 780 O O . LEU A 1 96 ? -8.122 2.714 5.288 1.00 98.44 96 LEU A O 1
ATOM 784 N N . THR A 1 97 ? -10.199 3.566 5.257 1.00 98.56 97 THR A N 1
ATOM 785 C CA . THR A 1 97 ? -9.857 4.742 4.447 1.00 98.56 97 THR A CA 1
ATOM 786 C C . THR A 1 97 ? -9.114 5.779 5.299 1.00 98.56 97 THR A C 1
ATOM 788 O O . THR A 1 97 ? -9.252 5.799 6.525 1.00 98.56 97 THR A O 1
ATOM 791 N N . LEU A 1 98 ? -8.391 6.715 4.670 1.00 98.25 98 LEU A N 1
ATOM 792 C CA . LEU A 1 98 ? -7.761 7.834 5.390 1.00 98.25 98 LEU A CA 1
ATOM 793 C C . LEU A 1 98 ? -8.778 8.630 6.223 1.00 98.25 98 LEU A C 1
ATOM 795 O O . LEU A 1 98 ? -8.521 8.966 7.377 1.00 98.25 98 LEU A O 1
ATOM 799 N N . LYS A 1 99 ? -9.966 8.884 5.659 1.00 98.50 99 LYS A N 1
ATOM 800 C CA . LYS A 1 99 ? -11.046 9.614 6.337 1.00 98.50 99 LYS A CA 1
ATOM 801 C C . LYS A 1 99 ? -11.505 8.899 7.608 1.00 98.50 99 LYS A C 1
ATOM 803 O O . LYS A 1 99 ? -11.735 9.540 8.630 1.00 98.50 99 LYS A O 1
ATOM 808 N N . GLU A 1 100 ? -11.640 7.577 7.562 1.00 98.44 100 GLU A N 1
ATOM 809 C CA . GLU A 1 100 ? -11.979 6.784 8.745 1.00 98.44 100 GLU A CA 1
ATOM 810 C C . GLU A 1 100 ? -10.840 6.751 9.757 1.00 98.44 100 GLU A C 1
ATOM 812 O O . GLU A 1 100 ? -11.099 6.892 10.951 1.00 98.44 100 GLU A O 1
ATOM 817 N N . PHE A 1 101 ? -9.596 6.599 9.298 1.00 98.00 101 PHE A N 1
ATOM 818 C CA . PHE A 1 101 ? -8.424 6.609 10.168 1.00 98.00 101 PHE A CA 1
ATOM 819 C C . PHE A 1 101 ? -8.336 7.916 10.970 1.00 98.00 101 PHE A C 1
ATOM 821 O O . PHE A 1 101 ? -8.248 7.868 12.197 1.00 98.00 101 PHE A O 1
ATOM 828 N N . ILE A 1 102 ? -8.460 9.071 10.303 1.00 97.94 102 ILE A N 1
ATOM 829 C CA . ILE A 1 102 ? -8.487 10.395 10.947 1.00 97.94 102 ILE A CA 1
ATOM 830 C C . ILE A 1 102 ? -9.658 10.493 11.930 1.00 97.94 102 ILE A C 1
ATOM 832 O O . ILE A 1 102 ? -9.450 10.790 13.103 1.00 97.94 102 ILE A O 1
ATOM 836 N N . LYS A 1 103 ? -10.873 10.139 11.495 1.00 98.12 103 LYS A N 1
ATOM 837 C CA . LYS A 1 103 ? -12.074 10.168 12.344 1.00 98.12 103 LYS A CA 1
ATOM 838 C C . LYS A 1 103 ? -11.906 9.354 13.631 1.00 98.12 103 LYS A C 1
ATOM 840 O O . LYS A 1 103 ? -12.340 9.789 14.695 1.00 98.12 103 LYS A O 1
ATOM 845 N N . TYR A 1 104 ? -11.354 8.143 13.555 1.00 97.00 104 TYR A N 1
ATOM 846 C CA . TYR A 1 104 ? -11.164 7.298 14.739 1.00 97.00 104 TYR A CA 1
ATOM 847 C C . TYR A 1 104 ? -10.031 7.799 15.636 1.00 97.00 104 TYR A C 1
ATOM 849 O O . TYR A 1 104 ? -10.160 7.719 16.860 1.00 97.00 104 TYR A O 1
ATOM 857 N N . LYS A 1 105 ? -8.975 8.370 15.041 1.00 94.81 105 LYS A N 1
ATOM 858 C CA . LYS A 1 105 ? -7.896 9.042 15.769 1.00 94.81 105 LYS A CA 1
ATOM 859 C C . LYS A 1 105 ? -8.425 10.226 16.581 1.00 94.81 105 LYS A C 1
ATOM 861 O O . LYS A 1 105 ? -8.167 10.292 17.775 1.00 94.81 105 LYS A O 1
ATOM 866 N N . GLU A 1 106 ? -9.209 11.108 15.965 1.00 96.44 106 GLU A N 1
ATOM 867 C CA . GLU A 1 106 ? -9.814 12.279 16.622 1.00 96.44 106 GLU A CA 1
ATOM 868 C C . GLU A 1 106 ? -10.779 11.886 17.741 1.00 96.44 106 GLU A C 1
ATOM 870 O O . GLU A 1 106 ? -10.796 12.497 18.805 1.00 96.44 106 GLU A O 1
ATOM 875 N N . LYS A 1 107 ? -11.553 10.816 17.536 1.00 95.44 107 LYS A N 1
ATOM 876 C CA . LYS A 1 107 ? -12.425 10.252 18.576 1.00 95.44 107 LYS A CA 1
ATOM 877 C C . LYS A 1 107 ? -11.663 9.557 19.707 1.00 95.44 107 LYS A C 1
ATOM 879 O O . LYS A 1 107 ? -12.298 9.119 20.663 1.00 95.44 107 LYS A O 1
ATOM 884 N N . GLY A 1 108 ? -10.350 9.362 19.567 1.00 93.44 108 GLY A N 1
ATOM 885 C CA . GLY A 1 108 ? -9.538 8.572 20.488 1.00 93.44 108 GLY A CA 1
ATOM 886 C C . GLY A 1 108 ? -9.982 7.111 20.579 1.00 93.44 108 GLY A C 1
ATOM 887 O O . GLY A 1 108 ? -9.725 6.463 21.592 1.00 93.44 108 GLY A O 1
ATOM 888 N N . LYS A 1 109 ? -10.693 6.583 19.568 1.00 94.75 109 LYS A N 1
ATOM 889 C CA . LYS A 1 109 ? -11.239 5.220 19.596 1.00 94.75 109 LYS A CA 1
ATOM 890 C C . LYS A 1 109 ? -11.213 4.535 18.233 1.00 94.75 109 LYS A C 1
ATOM 892 O O . LYS A 1 109 ? -12.047 4.826 17.376 1.00 94.75 109 LYS A O 1
ATOM 897 N N . PHE A 1 110 ? -10.326 3.555 18.075 1.00 95.75 110 PHE A N 1
ATOM 898 C CA . PHE A 1 110 ? -10.245 2.690 16.901 1.00 95.75 110 PHE A CA 1
ATOM 899 C C . PHE A 1 110 ? -11.077 1.408 17.066 1.00 95.75 110 PHE A C 1
ATOM 901 O O . PHE A 1 110 ? -11.084 0.788 18.135 1.00 95.75 110 PHE A O 1
ATOM 908 N N . PRO A 1 111 ? -11.760 0.945 16.003 1.00 94.56 111 PRO A N 1
ATOM 909 C CA . PRO A 1 111 ? -12.291 -0.411 15.951 1.00 94.56 111 PRO A CA 1
ATOM 910 C C . PRO A 1 111 ? -11.193 -1.460 16.175 1.00 94.56 111 PRO A C 1
ATOM 912 O O . PRO A 1 111 ? -10.026 -1.239 15.844 1.00 94.56 111 PRO A O 1
ATOM 915 N N . LYS A 1 112 ? -11.571 -2.640 16.680 1.00 92.88 112 LYS A N 1
ATOM 916 C CA . LYS A 1 112 ? -10.630 -3.760 16.819 1.00 92.88 112 LYS A CA 1
ATOM 917 C C . LYS A 1 112 ? -10.022 -4.115 15.459 1.00 92.88 112 LYS A C 1
ATOM 919 O O . LYS A 1 112 ? -10.735 -4.133 14.460 1.00 92.88 112 LYS A O 1
ATOM 924 N N . ARG A 1 113 ? -8.720 -4.430 15.463 1.00 92.69 113 ARG A N 1
ATOM 925 C CA . ARG A 1 113 ? -7.953 -4.868 14.282 1.00 92.69 113 ARG A CA 1
ATOM 926 C C . ARG A 1 113 ? -8.010 -3.870 13.117 1.00 92.69 113 ARG A C 1
ATOM 928 O O . ARG A 1 113 ? -8.056 -4.268 11.957 1.00 92.69 113 ARG A O 1
ATOM 935 N N . SER A 1 114 ? -8.035 -2.574 13.429 1.00 96.56 114 SER A N 1
ATOM 936 C CA . SER A 1 114 ? -7.983 -1.519 12.416 1.00 96.56 114 SER A CA 1
ATOM 937 C C . SER A 1 114 ? -6.626 -1.507 11.716 1.00 96.56 114 SER A C 1
ATOM 939 O O . SER A 1 114 ? -5.590 -1.503 12.382 1.00 96.56 114 SER A O 1
ATOM 941 N N . VAL A 1 115 ? -6.635 -1.470 10.387 1.00 97.62 115 VAL A N 1
ATOM 942 C CA . VAL A 1 115 ? -5.434 -1.394 9.548 1.00 97.62 115 VAL A CA 1
ATOM 943 C C . VAL A 1 115 ? -5.601 -0.261 8.549 1.00 97.62 115 VAL A C 1
ATOM 945 O O . VAL A 1 115 ? -6.640 -0.152 7.906 1.00 97.62 115 VAL A O 1
ATOM 948 N N . TRP A 1 116 ? -4.580 0.570 8.391 1.00 98.44 116 TRP A N 1
ATOM 949 C CA . TRP A 1 116 ? -4.527 1.587 7.347 1.00 98.44 116 TRP A CA 1
ATOM 950 C C . TRP A 1 116 ? -3.305 1.341 6.469 1.00 98.44 116 TRP A C 1
ATOM 952 O O . TRP A 1 116 ? -2.174 1.353 6.952 1.00 98.44 116 TRP A O 1
ATOM 962 N N . ILE A 1 117 ? -3.549 1.079 5.185 1.00 98.62 117 ILE A N 1
ATOM 963 C CA . ILE A 1 117 ? -2.500 0.855 4.190 1.00 98.62 117 ILE A CA 1
ATOM 964 C C . ILE A 1 117 ? -2.236 2.165 3.468 1.00 98.62 117 ILE A C 1
ATOM 966 O O . ILE A 1 117 ? -3.164 2.804 2.964 1.00 98.62 117 ILE A O 1
ATOM 970 N N . ASN A 1 118 ? -0.969 2.546 3.399 1.00 98.25 118 ASN A N 1
ATOM 971 C CA . ASN A 1 118 ? -0.542 3.712 2.653 1.00 98.25 118 ASN A CA 1
ATOM 972 C C . ASN A 1 118 ? 0.766 3.467 1.898 1.00 98.25 118 ASN A C 1
ATOM 974 O O . ASN A 1 118 ? 1.513 2.539 2.212 1.00 98.25 118 ASN A O 1
ATOM 978 N N . PHE A 1 119 ? 0.988 4.286 0.878 1.00 98.06 119 PHE A N 1
ATOM 979 C CA . PHE A 1 119 ? 2.135 4.217 -0.006 1.00 98.06 119 PHE A CA 1
ATOM 980 C C . PHE A 1 119 ? 2.795 5.586 -0.132 1.00 98.06 119 PHE A C 1
ATOM 982 O O . PHE A 1 119 ? 2.099 6.553 -0.446 1.00 98.06 119 PHE A O 1
ATOM 989 N N . ASP A 1 120 ? 4.110 5.643 0.059 1.00 96.00 120 ASP A N 1
ATOM 990 C CA . ASP A 1 120 ? 4.919 6.826 -0.238 1.00 96.00 120 ASP A CA 1
ATOM 991 C C . ASP A 1 120 ? 5.475 6.759 -1.662 1.00 96.00 120 ASP A C 1
ATOM 993 O O . ASP A 1 120 ? 5.526 5.692 -2.283 1.00 96.00 120 ASP A O 1
ATOM 997 N N . ASP A 1 121 ? 5.855 7.925 -2.181 1.00 95.06 121 ASP A N 1
ATOM 998 C CA . ASP A 1 121 ? 6.408 8.205 -3.513 1.00 95.06 121 ASP A CA 1
ATOM 999 C C . ASP A 1 121 ? 5.476 7.919 -4.698 1.00 95.06 121 ASP A C 1
ATOM 1001 O O . ASP A 1 121 ? 5.499 8.648 -5.690 1.00 95.06 121 ASP A O 1
ATOM 1005 N N . MET A 1 122 ? 4.617 6.902 -4.593 1.00 95.69 122 MET A N 1
ATOM 1006 C CA . MET A 1 122 ? 3.785 6.383 -5.677 1.00 95.69 122 MET A CA 1
ATOM 1007 C C . MET A 1 122 ? 4.628 5.942 -6.879 1.00 95.69 122 MET A C 1
ATOM 1009 O O . MET A 1 122 ? 4.395 6.341 -8.022 1.00 95.69 122 MET A O 1
ATOM 1013 N N . ASP A 1 123 ? 5.611 5.085 -6.601 1.00 96.31 123 ASP A N 1
ATOM 1014 C CA . ASP A 1 123 ? 6.358 4.339 -7.609 1.00 96.31 123 ASP A CA 1
ATOM 1015 C C . ASP A 1 123 ? 5.439 3.458 -8.479 1.00 96.31 123 ASP A C 1
ATOM 1017 O O . ASP A 1 123 ? 4.425 2.912 -8.035 1.00 96.31 123 ASP A O 1
ATOM 1021 N N . GLN A 1 124 ? 5.832 3.277 -9.736 1.00 96.06 124 GLN A N 1
ATOM 1022 C CA . GLN A 1 124 ? 5.131 2.538 -10.779 1.00 96.06 124 GLN A CA 1
ATOM 1023 C C . GLN A 1 124 ? 4.767 1.115 -10.339 1.00 96.06 124 GLN A C 1
ATOM 1025 O O . GLN A 1 124 ? 3.688 0.611 -10.660 1.00 96.06 124 GLN A O 1
ATOM 1030 N N . THR A 1 125 ? 5.628 0.489 -9.532 1.00 96.19 125 THR A N 1
ATOM 1031 C CA . THR A 1 125 ? 5.400 -0.858 -9.004 1.00 96.19 125 THR A CA 1
ATOM 1032 C C . THR A 1 125 ? 4.141 -0.965 -8.137 1.00 96.19 125 THR A C 1
ATOM 1034 O O . THR A 1 125 ? 3.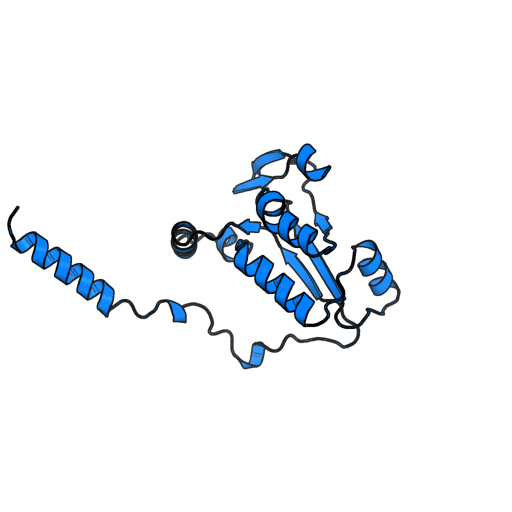542 -2.040 -8.059 1.00 96.19 125 THR A O 1
ATOM 1037 N N . ILE A 1 126 ? 3.676 0.134 -7.532 1.00 97.12 126 ILE A N 1
ATOM 1038 C CA . ILE A 1 126 ? 2.424 0.169 -6.766 1.00 97.12 126 ILE A CA 1
ATOM 1039 C C . ILE A 1 126 ? 1.229 -0.058 -7.692 1.00 97.12 126 ILE A C 1
ATOM 1041 O O . ILE A 1 126 ? 0.386 -0.907 -7.404 1.00 97.12 126 ILE A O 1
ATOM 1045 N N . TYR A 1 127 ? 1.160 0.650 -8.820 1.00 97.12 127 TYR A N 1
ATOM 1046 C CA . TYR A 1 127 ? 0.075 0.464 -9.786 1.00 97.12 127 TYR A CA 1
ATOM 1047 C C . TYR A 1 127 ? 0.148 -0.903 -10.468 1.00 97.12 127 TYR A C 1
ATOM 1049 O O . TYR A 1 127 ? -0.879 -1.555 -10.651 1.00 97.12 127 TYR A O 1
ATOM 1057 N N . ASP A 1 128 ? 1.350 -1.365 -10.810 1.00 97.19 128 ASP A N 1
ATOM 1058 C CA . ASP A 1 128 ? 1.503 -2.614 -11.556 1.00 97.19 128 ASP A CA 1
ATOM 1059 C C . ASP A 1 128 ? 1.209 -3.848 -10.693 1.00 97.19 128 ASP A C 1
ATOM 1061 O O . ASP A 1 128 ? 0.586 -4.800 -11.166 1.00 97.19 128 ASP A O 1
ATOM 1065 N N . ASN A 1 129 ? 1.619 -3.832 -9.419 1.00 97.94 129 ASN A N 1
ATOM 1066 C CA . ASN A 1 129 ? 1.645 -5.038 -8.588 1.00 97.94 129 ASN A CA 1
ATOM 1067 C C . ASN A 1 129 ? 0.764 -4.943 -7.331 1.00 97.94 129 ASN A C 1
ATOM 1069 O O . ASN A 1 129 ? 0.106 -5.923 -6.973 1.00 97.94 129 ASN A O 1
ATOM 1073 N N . ALA A 1 130 ? 0.699 -3.787 -6.660 1.00 97.88 130 ALA A N 1
ATOM 1074 C CA . ALA A 1 130 ? -0.099 -3.633 -5.438 1.00 97.88 130 ALA A CA 1
ATOM 1075 C C . ALA A 1 130 ? -1.584 -3.382 -5.745 1.00 97.88 130 ALA A C 1
ATOM 1077 O O . ALA A 1 130 ? -2.469 -4.021 -5.165 1.00 97.88 130 ALA A O 1
ATOM 1078 N N . PHE A 1 131 ? -1.871 -2.482 -6.687 1.00 97.75 131 PHE A N 1
ATOM 1079 C CA . PHE A 1 131 ? -3.227 -2.063 -7.041 1.00 97.75 131 PHE A CA 1
ATOM 1080 C C . PHE A 1 131 ? -4.138 -3.224 -7.481 1.00 97.75 131 PHE A C 1
ATOM 1082 O O . PHE A 1 131 ? -5.257 -3.305 -6.966 1.00 97.75 131 PHE A O 1
ATOM 1089 N N . PRO A 1 132 ? -3.704 -4.194 -8.318 1.00 98.12 132 PRO A N 1
ATOM 1090 C CA . PRO A 1 132 ? -4.539 -5.347 -8.662 1.00 98.12 132 PRO A CA 1
ATOM 1091 C C . PRO A 1 132 ? -4.929 -6.197 -7.445 1.00 98.12 132 PRO A C 1
ATOM 1093 O O . PRO A 1 132 ? -6.048 -6.710 -7.378 1.00 98.12 132 PRO A O 1
ATOM 1096 N N . VAL A 1 133 ? -4.032 -6.329 -6.461 1.00 98.31 133 VAL A N 1
ATOM 1097 C CA . VAL A 1 133 ? -4.291 -7.065 -5.214 1.00 98.31 133 VAL A CA 1
ATOM 1098 C C . VAL A 1 133 ? -5.303 -6.310 -4.355 1.00 98.31 133 VAL A C 1
ATOM 1100 O O . VAL A 1 133 ? -6.304 -6.896 -3.936 1.00 98.31 133 VAL A O 1
ATOM 1103 N N . LEU A 1 134 ? -5.087 -5.011 -4.134 1.00 98.19 134 LEU A N 1
ATOM 1104 C CA . LEU A 1 134 ? -5.997 -4.160 -3.362 1.00 98.19 134 LEU A CA 1
ATOM 1105 C C . LEU A 1 134 ? -7.402 -4.147 -3.971 1.00 98.19 134 LEU A C 1
ATOM 1107 O O . LEU A 1 134 ? -8.383 -4.371 -3.261 1.00 98.19 134 LEU A O 1
ATOM 1111 N N . LYS A 1 135 ? -7.490 -3.995 -5.299 1.00 97.69 135 LYS A N 1
ATOM 1112 C CA . LYS A 1 135 ? -8.746 -4.031 -6.053 1.00 97.69 135 LYS A CA 1
ATOM 1113 C C . LYS A 1 135 ? -9.454 -5.375 -5.911 1.00 97.69 135 LYS A C 1
ATOM 1115 O O . LYS A 1 135 ? -10.632 -5.405 -5.569 1.00 97.69 135 LYS A O 1
ATOM 1120 N N . LYS A 1 136 ? -8.739 -6.493 -6.097 1.00 98.00 136 LYS A N 1
ATOM 1121 C CA . LYS A 1 136 ? -9.298 -7.848 -5.936 1.00 98.00 136 LYS A CA 1
ATOM 1122 C C . LYS A 1 136 ? -9.912 -8.062 -4.550 1.00 98.00 136 LYS A C 1
ATOM 1124 O O . LYS A 1 136 ? -10.930 -8.738 -4.420 1.00 98.00 136 LYS A O 1
ATOM 1129 N N . TYR A 1 137 ? -9.285 -7.515 -3.513 1.00 97.56 137 TYR A N 1
ATOM 1130 C CA . TYR A 1 137 ? -9.714 -7.705 -2.132 1.00 97.56 137 TYR A CA 1
ATOM 1131 C C . TYR A 1 137 ? -10.611 -6.591 -1.579 1.00 97.56 137 TYR A C 1
ATOM 1133 O O . TYR A 1 137 ? -11.035 -6.723 -0.425 1.00 97.56 137 TYR A O 1
ATOM 1141 N N . HIS A 1 138 ? -10.940 -5.577 -2.389 1.00 97.50 138 HIS A N 1
ATOM 1142 C CA . HIS A 1 138 ? -11.708 -4.382 -2.015 1.00 97.50 138 HIS A CA 1
ATOM 1143 C C . HIS A 1 138 ? -11.109 -3.649 -0.806 1.00 97.50 138 HIS A C 1
ATOM 1145 O O . HIS A 1 138 ? -11.813 -3.285 0.134 1.00 97.50 138 HIS A O 1
ATOM 1151 N N . ILE A 1 139 ? -9.785 -3.491 -0.804 1.00 98.25 139 ILE A N 1
ATOM 1152 C CA . ILE A 1 139 ? -9.053 -2.870 0.300 1.00 98.25 139 ILE A CA 1
ATOM 1153 C C . ILE A 1 139 ? -8.763 -1.406 -0.039 1.00 98.25 139 ILE A C 1
ATOM 1155 O O . ILE A 1 139 ? -8.110 -1.152 -1.055 1.00 98.25 139 ILE A O 1
ATOM 1159 N N . PRO A 1 140 ? -9.204 -0.445 0.794 1.00 98.19 140 PRO A N 1
ATOM 1160 C CA . PRO A 1 140 ? -8.818 0.946 0.632 1.00 98.19 140 PRO A CA 1
ATOM 1161 C C . PRO A 1 140 ? -7.334 1.138 0.957 1.00 98.19 140 PRO A C 1
ATOM 1163 O O . PRO A 1 140 ? -6.797 0.513 1.874 1.00 98.19 140 PRO A O 1
ATOM 1166 N N . ALA A 1 141 ? -6.691 2.051 0.237 1.00 97.94 141 ALA A N 1
ATOM 1167 C CA . ALA A 1 141 ? -5.339 2.500 0.530 1.00 97.94 141 ALA A CA 1
ATOM 1168 C C . ALA A 1 141 ? -5.182 3.992 0.214 1.00 97.94 141 ALA A C 1
ATOM 1170 O O . ALA A 1 141 ? -6.006 4.585 -0.484 1.00 97.94 141 ALA A O 1
ATOM 1171 N N . THR A 1 142 ? -4.125 4.596 0.746 1.00 98.31 142 THR A N 1
ATOM 1172 C CA . THR A 1 142 ? -3.773 6.003 0.522 1.00 98.31 142 THR A CA 1
ATOM 1173 C C . THR A 1 142 ? -2.431 6.104 -0.185 1.00 98.31 142 THR A C 1
ATOM 1175 O O . THR A 1 142 ? -1.488 5.442 0.225 1.00 98.31 142 THR A O 1
ATOM 1178 N N . GLY A 1 143 ? -2.336 6.932 -1.221 1.00 97.25 143 GLY A N 1
ATOM 1179 C CA . GLY A 1 143 ? -1.070 7.256 -1.876 1.00 97.25 143 GLY A CA 1
ATOM 1180 C C . GLY A 1 143 ? -0.618 8.674 -1.548 1.00 97.25 143 GLY A C 1
ATOM 1181 O O . GLY A 1 143 ? -1.420 9.602 -1.668 1.00 97.25 143 GLY A O 1
ATOM 1182 N N . PHE A 1 144 ? 0.644 8.848 -1.161 1.00 97.06 144 PHE A N 1
ATOM 1183 C CA . PHE A 1 144 ? 1.281 10.144 -0.948 1.00 97.06 144 PHE A CA 1
ATOM 1184 C C . PHE A 1 144 ? 2.193 10.469 -2.133 1.00 97.06 144 PHE A C 1
ATOM 1186 O O . PHE A 1 144 ? 3.159 9.768 -2.415 1.00 97.06 144 PHE A O 1
ATOM 1193 N N . LEU A 1 145 ? 1.834 11.523 -2.867 1.00 94.62 145 LEU A N 1
ATOM 1194 C CA . LEU A 1 145 ? 2.436 11.877 -4.151 1.00 94.62 145 LEU A CA 1
ATOM 1195 C C . LEU A 1 145 ? 3.514 12.948 -4.001 1.00 94.62 145 LEU A C 1
ATOM 1197 O O . LEU A 1 145 ? 3.294 13.966 -3.345 1.00 94.62 145 LEU A O 1
ATOM 1201 N N . ILE A 1 146 ? 4.611 12.794 -4.741 1.00 95.19 146 ILE A N 1
ATOM 1202 C CA . ILE A 1 146 ? 5.570 13.875 -4.978 1.00 95.19 146 ILE A CA 1
ATOM 1203 C C . ILE A 1 146 ? 5.068 14.696 -6.171 1.00 95.19 146 ILE A C 1
ATOM 1205 O O . ILE A 1 146 ? 5.358 14.401 -7.331 1.00 95.19 146 ILE A O 1
ATOM 1209 N N . THR A 1 147 ? 4.265 15.722 -5.890 1.00 93.44 147 THR A N 1
ATOM 1210 C CA . THR A 1 147 ? 3.462 16.437 -6.900 1.00 93.44 147 THR A CA 1
ATOM 1211 C C . THR A 1 147 ? 4.273 17.002 -8.066 1.00 93.44 147 THR A C 1
ATOM 1213 O O . THR A 1 147 ? 3.804 16.962 -9.200 1.00 93.44 147 THR A O 1
ATOM 1216 N N . ASN A 1 148 ? 5.500 17.473 -7.821 1.00 95.69 148 ASN A N 1
ATOM 1217 C CA . ASN A 1 148 ? 6.358 18.064 -8.857 1.00 95.69 148 ASN A CA 1
ATOM 1218 C C . ASN A 1 148 ? 7.057 17.031 -9.756 1.00 95.69 148 ASN A C 1
ATOM 1220 O O . ASN A 1 148 ? 7.717 17.419 -10.715 1.00 95.69 148 ASN A O 1
ATOM 1224 N N . HIS A 1 149 ? 6.920 15.734 -9.465 1.00 95.75 149 HIS A N 1
ATOM 1225 C CA . HIS A 1 149 ? 7.616 14.665 -10.183 1.00 95.75 149 HIS A CA 1
ATOM 1226 C C . HIS A 1 149 ? 6.674 13.583 -10.734 1.00 95.75 149 HIS A C 1
ATOM 1228 O O . HIS A 1 149 ? 7.140 12.540 -11.187 1.00 95.75 149 HIS A O 1
ATOM 1234 N N . ILE A 1 150 ? 5.361 13.832 -10.778 1.00 95.62 150 I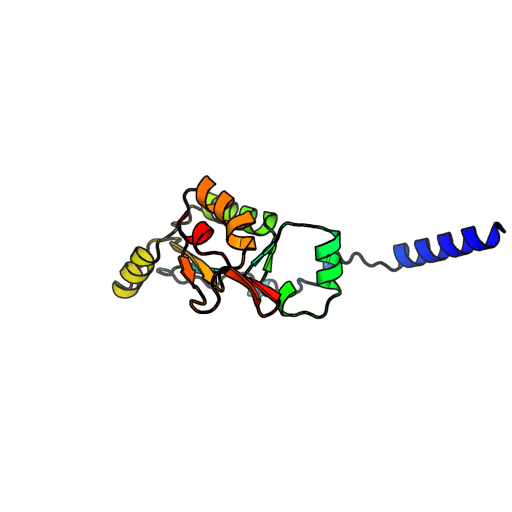LE A N 1
ATOM 1235 C CA . ILE A 1 150 ? 4.380 12.922 -11.397 1.00 95.62 150 ILE A CA 1
ATOM 1236 C C . ILE A 1 150 ? 4.814 12.565 -12.830 1.00 95.62 150 ILE A C 1
ATOM 1238 O O . ILE A 1 150 ? 5.056 13.444 -13.654 1.00 95.62 150 ILE A O 1
ATOM 1242 N N . GLY A 1 151 ? 4.899 11.266 -13.127 1.00 94.62 151 GLY A N 1
ATOM 1243 C CA . GLY A 1 151 ? 5.340 10.733 -14.420 1.00 94.62 151 GLY A CA 1
ATOM 1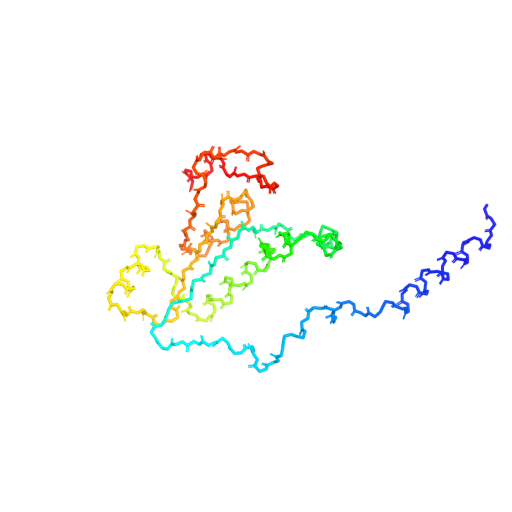244 C C . GLY A 1 151 ? 6.849 10.792 -14.683 1.00 94.62 151 GLY A C 1
ATOM 1245 O O . GLY A 1 151 ? 7.274 10.437 -15.781 1.00 94.62 151 GLY A O 1
ATOM 1246 N N . SER A 1 152 ? 7.665 11.233 -13.719 1.00 95.62 152 SER A N 1
ATOM 1247 C CA . SER A 1 152 ? 9.124 11.251 -13.870 1.00 95.62 152 SER A CA 1
ATOM 1248 C C . SER A 1 152 ? 9.693 9.834 -13.862 1.00 95.62 152 SER A C 1
ATOM 1250 O O . SER A 1 152 ? 9.401 9.034 -12.974 1.00 95.62 152 SER A O 1
ATOM 1252 N N . THR A 1 153 ? 10.570 9.547 -14.819 1.00 93.56 153 THR A N 1
ATOM 1253 C CA . THR A 1 153 ? 11.373 8.319 -14.863 1.00 93.56 153 THR A CA 1
ATOM 1254 C C . THR A 1 153 ? 12.745 8.564 -14.247 1.00 93.56 153 THR A C 1
ATOM 1256 O O . THR A 1 153 ? 13.319 9.634 -14.448 1.00 93.56 153 THR A O 1
ATOM 1259 N N . ASN A 1 154 ? 13.306 7.567 -13.562 1.00 88.69 154 ASN A N 1
ATOM 1260 C CA . ASN A 1 154 ? 14.623 7.637 -12.910 1.00 88.69 154 ASN A CA 1
ATOM 1261 C C . ASN A 1 154 ? 14.775 8.765 -11.867 1.00 88.69 154 ASN A C 1
ATOM 1263 O O . ASN A 1 154 ? 15.885 9.233 -11.606 1.00 88.69 154 ASN A O 1
ATOM 1267 N N . PHE A 1 155 ? 13.687 9.180 -11.219 1.00 89.00 155 PHE A N 1
ATOM 1268 C CA . PHE A 1 155 ? 13.749 10.115 -10.098 1.00 89.00 155 PHE A CA 1
ATOM 1269 C C . PHE A 1 155 ? 14.268 9.376 -8.859 1.00 89.00 155 PHE A C 1
ATOM 1271 O O . PHE A 1 155 ? 13.559 8.550 -8.302 1.00 89.00 155 PHE A O 1
ATOM 1278 N N . HIS A 1 156 ? 15.526 9.584 -8.462 1.00 87.31 156 HIS A N 1
ATOM 1279 C CA . HIS A 1 156 ? 16.165 8.826 -7.368 1.00 87.31 156 HIS A CA 1
ATOM 1280 C C . HIS A 1 156 ? 15.992 7.293 -7.486 1.00 87.31 156 HIS A C 1
ATOM 1282 O O . HIS A 1 156 ? 15.765 6.590 -6.502 1.00 87.31 156 HIS A O 1
ATOM 1288 N N . ASN A 1 157 ? 16.118 6.753 -8.706 1.00 85.81 157 ASN A N 1
ATOM 1289 C CA . ASN A 1 157 ? 15.881 5.334 -9.026 1.00 85.81 157 ASN A CA 1
ATOM 1290 C C . ASN A 1 157 ? 14.430 4.861 -8.803 1.00 85.81 157 ASN A C 1
ATOM 1292 O O . ASN A 1 157 ? 14.204 3.673 -8.542 1.00 85.81 157 ASN A O 1
ATOM 1296 N N . LEU A 1 158 ? 13.468 5.780 -8.862 1.00 88.31 158 LEU A N 1
ATOM 1297 C CA . LEU A 1 158 ? 12.031 5.526 -8.891 1.00 88.31 158 LEU A CA 1
ATOM 1298 C C . LEU A 1 158 ? 11.486 5.868 -10.275 1.00 88.31 158 LEU A C 1
ATOM 1300 O O . LEU A 1 158 ? 11.968 6.787 -10.946 1.00 88.31 158 LEU A O 1
ATOM 1304 N N . ASN A 1 159 ? 10.444 5.152 -10.674 1.00 94.25 159 ASN A N 1
ATOM 1305 C CA . ASN A 1 159 ? 9.615 5.546 -11.804 1.00 94.25 159 ASN A CA 1
ATOM 1306 C C . ASN A 1 159 ? 8.273 5.961 -11.225 1.00 94.25 159 ASN A C 1
ATOM 1308 O O . ASN A 1 159 ? 7.535 5.108 -10.753 1.00 94.25 159 ASN A O 1
ATOM 1312 N N . LEU A 1 160 ? 7.974 7.254 -11.188 1.00 95.94 160 LEU A N 1
ATOM 1313 C CA . LEU A 1 160 ? 6.779 7.749 -10.510 1.00 95.94 160 LEU A CA 1
ATOM 1314 C C . LEU A 1 160 ? 5.556 7.644 -11.418 1.00 95.94 160 LEU A C 1
ATOM 1316 O O . LEU A 1 160 ? 5.647 7.877 -12.626 1.00 95.94 160 LEU A O 1
ATOM 1320 N N . LEU A 1 161 ? 4.400 7.321 -10.833 1.00 96.06 161 LEU A N 1
ATOM 1321 C CA . LEU A 1 161 ? 3.162 7.157 -11.593 1.00 96.06 161 LEU A CA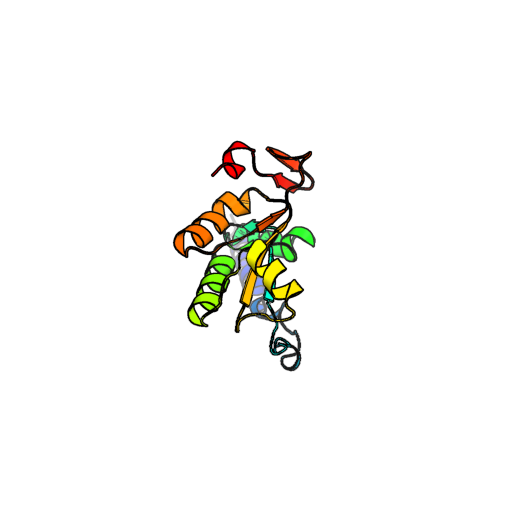 1
ATOM 1322 C C . LEU A 1 161 ? 2.817 8.393 -12.418 1.00 96.06 161 LEU A C 1
ATOM 1324 O O . LEU A 1 161 ? 2.927 9.533 -11.966 1.00 96.06 161 LEU A O 1
ATOM 1328 N N . SER A 1 162 ? 2.335 8.149 -13.634 1.00 95.56 162 SER A N 1
ATOM 1329 C CA . SER A 1 162 ? 1.772 9.188 -14.490 1.00 95.56 162 SER A CA 1
ATOM 1330 C C . SER A 1 162 ? 0.378 9.600 -14.017 1.00 95.56 162 SER A C 1
ATOM 1332 O O . SER A 1 162 ? -0.364 8.807 -13.434 1.00 95.56 162 SER A O 1
ATOM 1334 N N . LYS A 1 163 ? -0.041 10.819 -14.372 1.00 93.44 163 LYS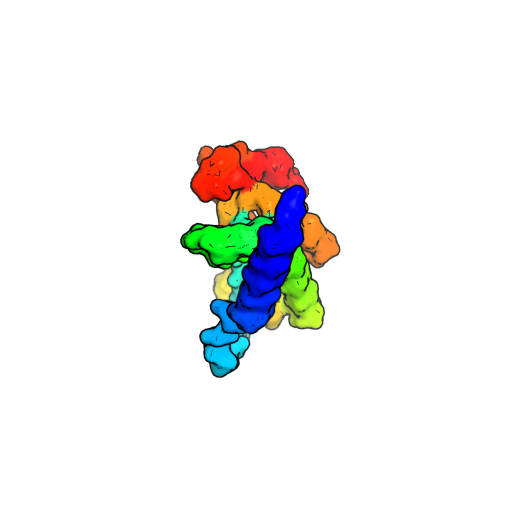 A N 1
ATOM 1335 C CA . LYS A 1 163 ? -1.395 11.318 -14.082 1.00 93.44 163 LYS A CA 1
ATOM 1336 C C . LYS A 1 163 ? -2.496 10.351 -14.545 1.00 93.44 163 LYS A C 1
ATOM 1338 O O . LYS A 1 163 ? -3.400 10.035 -13.787 1.00 93.44 163 LYS A O 1
ATOM 1343 N N . LYS A 1 164 ? -2.351 9.775 -15.745 1.00 94.31 164 LYS A N 1
ATOM 1344 C CA . LYS A 1 164 ? -3.301 8.801 -16.310 1.00 94.31 164 LYS A CA 1
ATOM 1345 C C . LYS A 1 164 ? -3.481 7.550 -15.442 1.00 94.31 164 LYS A C 1
ATOM 1347 O O . LYS A 1 164 ? -4.545 6.940 -15.484 1.00 94.31 164 LYS A O 1
ATOM 1352 N N . GLN A 1 165 ? -2.439 7.120 -14.735 1.00 92.38 165 GLN A N 1
ATOM 1353 C CA . GLN A 1 165 ? -2.509 5.965 -13.837 1.00 92.38 165 GLN A CA 1
ATOM 1354 C C . GLN A 1 165 ? -3.106 6.338 -12.480 1.00 92.38 165 GLN A C 1
ATOM 1356 O O . GLN A 1 165 ? -3.787 5.509 -11.890 1.00 92.38 165 GLN A O 1
ATOM 1361 N N . LEU A 1 166 ? -2.883 7.572 -12.015 1.00 90.81 166 LEU A N 1
ATOM 1362 C CA . LEU A 1 166 ? -3.482 8.100 -10.784 1.00 90.81 166 LEU A CA 1
ATOM 1363 C C . LEU A 1 166 ? -4.993 8.321 -10.908 1.00 90.81 166 LEU A C 1
ATOM 1365 O O . LEU A 1 166 ? -5.706 8.199 -9.919 1.00 90.81 166 LEU A O 1
ATOM 1369 N N . ASP A 1 167 ? -5.481 8.602 -12.115 1.00 89.44 167 ASP A N 1
ATOM 1370 C CA . ASP A 1 167 ? -6.903 8.827 -12.393 1.00 89.44 167 ASP A CA 1
ATOM 1371 C C . ASP A 1 167 ? -7.738 7.518 -12.494 1.00 89.44 167 ASP A C 1
ATOM 1373 O O . ASP A 1 167 ? -8.887 7.562 -12.939 1.00 89.44 167 ASP A O 1
ATOM 1377 N N . ARG A 1 168 ? -7.185 6.343 -12.142 1.00 78.69 168 ARG A N 1
ATOM 1378 C CA . ARG A 1 168 ? -7.836 5.016 -12.262 1.00 78.69 168 ARG A CA 1
ATOM 1379 C C . ARG A 1 168 ? -8.209 4.377 -10.930 1.00 78.69 168 ARG A C 1
ATOM 1381 O O . ARG A 1 168 ? -9.189 3.594 -10.950 1.00 78.69 168 ARG A O 1
#

Sequence (168 aa):
MKPFKLIFISALMILIMTNATPISHLNAQANEENKKLKYEKNSALALNYHRVRKKDPLNDFISLLSGSKEIKNYSVTDQEFKSQIQWLKAHDAKFLTLKEFIKYKEKGKFPKRSVWINFDDMDQTIYDNAFPVLKKYHIPATGFLITNHIGSTNFHNLNLLSKKQLDR

InterPro domains:
  IPR002509 NodB homology domain [PF01522] (107-153)
  IPR002509 NodB homology domain [PS51677] (113-168)
  IPR011330 Glycoside hydrolase/deacetylase, beta/alpha-barrel [SSF88713] (73-152)

Radius of gyration: 21.45 Å; Cα contacts (8 Å, |Δi|>4): 193; chains: 1; bounding box: 54×51×48 Å

Mean predicted aligned error: 11.39 Å

Solvent-accessible surface area (backbone atoms only — not comparable to full-atom values): 9760 Å² total; per-residue (Å²): 132,68,70,68,61,56,54,52,51,51,51,52,52,49,53,50,60,74,65,50,66,71,71,88,66,80,82,71,88,66,59,74,85,72,67,63,78,89,74,61,88,64,41,65,51,74,47,78,45,45,36,23,40,80,76,44,77,65,60,52,51,50,45,67,71,42,88,49,61,62,69,62,71,46,46,42,34,34,66,53,52,50,48,52,54,51,52,40,54,78,67,62,44,40,67,29,44,72,70,53,48,52,54,25,58,77,67,71,49,40,58,77,54,24,30,36,42,34,30,42,63,39,26,44,38,34,65,73,42,42,43,59,53,31,60,75,68,74,49,53,68,44,76,43,72,53,77,94,46,60,48,34,70,68,55,94,84,33,42,26,40,36,68,80,64,73,78,108

Secondary structure (DSSP, 8-state):
--HHHHHHHHHHHHHHHHH---GGGSS--S-GGGGS----TT-EEEEEESEEEPP-HHHHHHHHHS--HHHHHSEEEHHHHHHHHHHHHHTT-EE--HHHHHHHHHTT-PPTTEEEEEESTTBHHIIIIIHHHHHHHT--EEE---GGGTT-SSBTTB-BPPHHHHT-

pLDDT: mean 82.83, std 18.84, range [36.56, 98.62]

Foldseek 3Di:
DDVVVVVVVVVVVVVCVVPPPPCVPVDDPPPPVVPDDPDDAQDEAEAEAAAAAADDPVVVVVLVVDPPPCSVPRYDYLVVLLVVVVVLVVVVADADAPVRVVVCVVVSGDDPNYYAYEYEQQFPRCLVRVVVSCVVVVHDYYYDHPVVQAQPDPPVNGGHHHPVSVVD

Nearest PDB structures (foldseek):
  4wcj-assembly1_A  TM=8.992E-01  e=1.311E-07  Ammonifex degensii KC4
  6dq3-assembly2_B  TM=8.379E-01  e=1.308E-06  Streptococcus pyogenes
  4f9d-assembly1_A  TM=7.430E-01  e=5.945E-07  Escherichia coli K-12
  4f9j-assembly2_B  TM=7.511E-01  e=2.524E-06  Escherichia coli K-12
  5bu6-assembly1_A  TM=6.428E-01  e=1.933E-04  Bordetella bronchiseptica RB50